Protein AF-A0A7C7LL64-F1 (afdb_monomer_lite)

Sequence (67 aa):
MKADGTDKGLKGPQMNIAVISCSLHPLSRSYVMARHIIKEIESLGSTVQLHDLRHYNIELRDVNSGR

Foldseek 3Di:
DDDPPPPPPDLPDAEEEEQEADDLDPPDPVVVVSVVVCVVSVVSVHHYDYHYCNPPPDDDDDPPPDD

Structure (mmCIF, N/CA/C/O backbone):
data_AF-A0A7C7LL64-F1
#
_entry.id   AF-A0A7C7LL64-F1
#
loop_
_atom_site.group_PDB
_atom_site.id
_atom_site.type_symbol
_atom_site.label_atom_id
_atom_site.label_alt_id
_atom_site.label_comp_id
_atom_site.label_asym_id
_atom_site.label_entity_id
_atom_site.label_seq_id
_atom_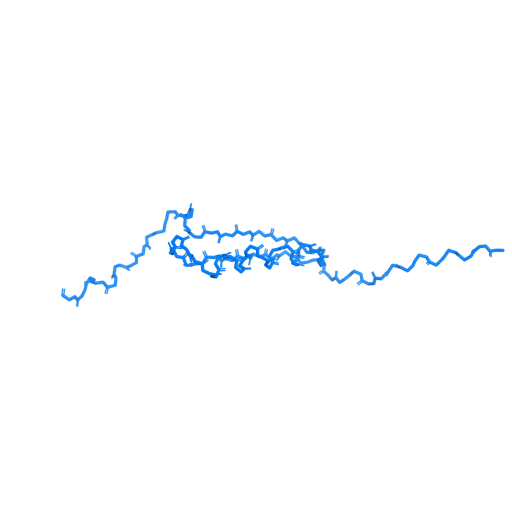site.pdbx_PDB_ins_code
_atom_site.Cartn_x
_atom_site.Cartn_y
_atom_site.Cartn_z
_atom_site.occupancy
_atom_site.B_iso_or_equiv
_atom_site.auth_seq_id
_atom_site.auth_comp_id
_atom_site.auth_asym_id
_atom_site.auth_atom_id
_atom_site.pdbx_PDB_model_num
ATOM 1 N N . MET A 1 1 ? -24.605 12.197 43.065 1.00 41.34 1 MET A N 1
ATOM 2 C CA . MET A 1 1 ? -24.890 11.970 41.631 1.00 41.34 1 MET A CA 1
ATOM 3 C C . MET A 1 1 ? -23.547 11.804 40.937 1.00 41.34 1 MET A C 1
ATOM 5 O O . MET A 1 1 ? -22.707 12.678 41.100 1.00 41.34 1 MET A O 1
ATOM 9 N N . LYS A 1 2 ? -23.273 10.646 40.321 1.00 36.59 2 LYS A N 1
ATOM 10 C CA . LYS A 1 2 ? -22.002 10.407 39.620 1.00 36.59 2 LYS A CA 1
ATOM 11 C C . LYS A 1 2 ? -22.038 11.123 38.271 1.00 36.59 2 LYS A C 1
ATOM 13 O O . LYS A 1 2 ? -23.050 11.043 37.584 1.00 36.59 2 LYS A O 1
ATOM 18 N N . ALA A 1 3 ? -20.955 11.808 37.922 1.00 45.25 3 ALA A N 1
ATOM 19 C CA . ALA A 1 3 ? -20.748 12.300 36.570 1.00 45.25 3 ALA A CA 1
ATOM 20 C C . ALA A 1 3 ? -20.510 11.093 35.648 1.00 45.25 3 ALA A C 1
ATOM 22 O O . ALA A 1 3 ? -19.453 10.468 35.710 1.00 45.25 3 ALA A O 1
ATOM 23 N N . ASP A 1 4 ? -21.506 10.739 34.839 1.00 50.44 4 ASP A N 1
ATOM 24 C CA . ASP A 1 4 ? -21.289 10.003 33.594 1.00 50.44 4 ASP A CA 1
ATOM 25 C C . ASP A 1 4 ? -21.075 11.052 32.505 1.00 50.44 4 ASP A C 1
ATOM 27 O O . ASP A 1 4 ? -22.014 11.590 31.924 1.00 50.44 4 ASP A O 1
ATOM 31 N N . GLY A 1 5 ? -19.812 11.421 32.337 1.00 49.47 5 GLY A N 1
ATOM 32 C CA . GLY A 1 5 ? -19.334 12.192 31.205 1.00 49.47 5 GLY A CA 1
ATOM 33 C C . GLY A 1 5 ? -18.459 11.281 30.368 1.00 49.47 5 GLY A C 1
ATOM 34 O O . GLY A 1 5 ? -17.242 11.439 30.355 1.00 49.47 5 GLY A O 1
ATOM 35 N N . THR A 1 6 ? -19.058 10.280 29.726 1.00 51.72 6 THR A N 1
ATOM 36 C CA . THR A 1 6 ? -18.406 9.607 28.606 1.00 51.72 6 THR A CA 1
ATOM 37 C C . THR A 1 6 ? -18.195 10.641 27.500 1.00 51.72 6 THR A C 1
ATOM 39 O O . THR A 1 6 ? -19.086 10.921 26.702 1.00 51.72 6 THR A O 1
ATOM 42 N N . ASP 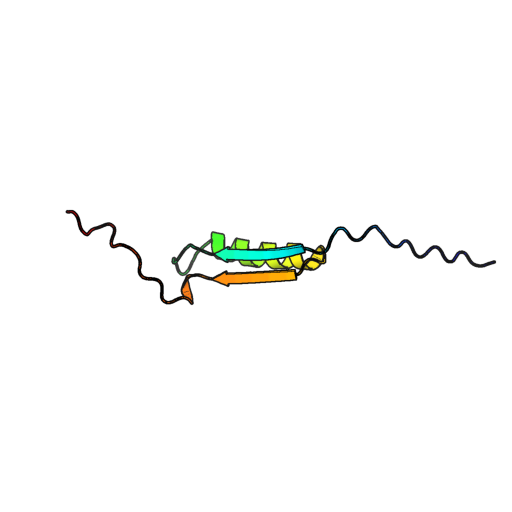A 1 7 ? -17.002 11.237 27.491 1.00 50.78 7 ASP A N 1
ATOM 43 C CA . ASP A 1 7 ? -16.458 12.015 26.384 1.00 50.78 7 ASP A CA 1
ATOM 44 C C . ASP A 1 7 ? -16.424 11.118 25.142 1.00 50.78 7 ASP A C 1
ATOM 46 O O . ASP A 1 7 ? -15.480 10.367 24.890 1.00 50.78 7 ASP A O 1
ATOM 50 N N . LYS A 1 8 ? -17.518 11.120 24.379 1.00 56.50 8 LYS A N 1
ATOM 51 C CA . LYS A 1 8 ? -17.527 10.585 23.024 1.00 56.50 8 LYS A CA 1
ATOM 52 C C . LYS A 1 8 ? -16.858 11.631 22.149 1.00 56.50 8 LYS A C 1
ATOM 54 O O . LYS A 1 8 ? -17.538 12.340 21.410 1.00 56.50 8 LYS A O 1
ATOM 59 N N . GLY A 1 9 ? -15.530 11.717 22.266 1.00 55.66 9 GLY A N 1
ATOM 60 C CA . GLY A 1 9 ? -14.694 12.478 21.352 1.00 55.66 9 GLY A CA 1
ATOM 61 C C . GLY A 1 9 ? -15.171 12.202 19.931 1.00 55.66 9 GLY A C 1
ATOM 62 O O . GLY A 1 9 ? -15.330 11.040 19.548 1.00 55.66 9 GLY A O 1
ATOM 63 N N . LEU A 1 10 ? -15.518 13.273 19.216 1.00 53.53 10 LEU A N 1
ATOM 64 C CA . LEU A 1 10 ? -16.098 13.253 17.876 1.00 53.53 10 LEU A CA 1
ATOM 65 C C . LEU A 1 10 ? -15.293 12.301 16.981 1.00 53.53 10 LEU A C 1
ATOM 67 O O . LEU A 1 10 ? -14.245 12.670 16.455 1.00 53.53 10 LEU A O 1
ATOM 71 N N . LYS A 1 11 ? -15.769 11.061 16.809 1.00 65.62 11 LYS A N 1
ATOM 72 C CA . LYS A 1 11 ? -15.241 10.177 15.772 1.00 65.62 11 LYS A CA 1
ATOM 73 C C . LYS A 1 11 ? -15.589 10.845 14.451 1.00 65.62 11 LYS A C 1
ATOM 75 O O . LYS A 1 11 ? -16.768 10.976 14.121 1.00 65.62 11 LYS A O 1
ATOM 80 N N . GLY A 1 12 ? -14.563 11.322 13.748 1.00 68.44 12 GLY A N 1
ATOM 81 C CA . GLY A 1 12 ? -14.709 11.848 12.398 1.00 68.44 12 GLY A CA 1
ATOM 82 C C . GLY A 1 12 ? -15.390 10.827 11.475 1.00 68.44 12 GLY A C 1
ATOM 83 O O . GLY A 1 12 ? -15.506 9.649 11.827 1.00 68.44 12 GLY A O 1
ATOM 84 N N . PRO A 1 13 ? -15.872 11.260 10.300 1.00 70.69 13 PRO A N 1
ATOM 85 C CA . PRO A 1 13 ? -16.548 10.370 9.367 1.00 70.69 13 PRO A CA 1
ATOM 86 C C . PRO A 1 13 ? -15.646 9.183 9.007 1.00 70.69 13 PRO A C 1
ATOM 88 O O . PRO A 1 13 ? -14.511 9.359 8.570 1.00 70.69 13 PRO A O 1
ATOM 91 N N . GLN A 1 14 ? -16.165 7.970 9.201 1.00 82.69 14 GLN A N 1
ATOM 92 C CA . GLN A 1 14 ? -15.493 6.735 8.811 1.00 82.69 14 GLN A CA 1
ATOM 93 C C . GLN A 1 14 ? -15.458 6.653 7.281 1.00 82.69 14 GLN A C 1
ATOM 95 O O . GLN A 1 14 ? -16.504 6.569 6.636 1.00 82.69 14 GLN A O 1
ATOM 100 N N . MET A 1 15 ? -14.259 6.718 6.700 1.00 93.81 15 MET A N 1
ATOM 101 C CA . MET A 1 15 ? -14.060 6.671 5.251 1.00 93.81 15 MET A CA 1
ATOM 102 C C . MET A 1 15 ? -13.601 5.285 4.797 1.00 93.81 15 MET A C 1
ATOM 104 O O . MET A 1 15 ? -12.962 4.552 5.550 1.00 93.81 15 MET A O 1
ATOM 108 N N . ASN A 1 16 ? -13.903 4.954 3.540 1.00 96.75 16 ASN A N 1
ATOM 109 C CA . ASN A 1 16 ? -13.332 3.804 2.841 1.00 96.75 16 ASN A CA 1
ATOM 110 C C . ASN A 1 16 ? -12.219 4.305 1.919 1.00 96.75 16 ASN A C 1
ATOM 112 O O . ASN A 1 16 ? -12.487 5.080 1.001 1.00 96.75 16 ASN A O 1
ATOM 116 N N . ILE A 1 17 ? -10.978 3.893 2.171 1.00 97.31 17 ILE A N 1
ATOM 117 C CA . ILE A 1 17 ? -9.793 4.402 1.473 1.00 97.31 17 ILE A CA 1
ATOM 118 C C . ILE A 1 17 ? -9.070 3.260 0.755 1.00 97.31 17 ILE A C 1
ATOM 120 O O . ILE A 1 17 ? -8.760 2.227 1.341 1.00 97.31 17 ILE A O 1
ATOM 124 N N . ALA A 1 18 ? -8.737 3.462 -0.517 1.00 97.88 18 ALA A N 1
ATOM 125 C CA . ALA A 1 18 ? -7.832 2.584 -1.250 1.00 97.88 18 ALA A CA 1
ATOM 126 C C . ALA A 1 18 ? -6.440 3.224 -1.315 1.00 97.88 18 ALA A C 1
ATOM 128 O O . ALA A 1 18 ? -6.291 4.355 -1.777 1.00 97.88 18 ALA A O 1
ATOM 129 N N . VAL A 1 19 ? -5.411 2.495 -0.884 1.00 97.88 19 VAL A N 1
ATOM 130 C CA . VAL A 1 19 ? -4.006 2.886 -1.053 1.00 97.88 19 VAL A CA 1
ATOM 131 C C . VAL A 1 19 ? -3.417 2.034 -2.168 1.00 97.88 19 VAL A C 1
ATOM 133 O O . VAL A 1 19 ? -3.436 0.809 -2.086 1.00 97.88 19 VAL A O 1
ATOM 136 N N . ILE A 1 20 ? -2.882 2.664 -3.213 1.00 97.69 20 ILE A N 1
ATOM 137 C CA . ILE A 1 20 ? -2.321 1.961 -4.374 1.00 97.69 20 ILE A CA 1
ATOM 138 C C . ILE A 1 20 ? -0.803 2.147 -4.386 1.00 97.69 20 ILE A C 1
ATOM 140 O O . ILE A 1 20 ? -0.305 3.267 -4.500 1.00 97.69 20 ILE A O 1
ATOM 144 N N . SER A 1 21 ? -0.052 1.048 -4.290 1.00 96.69 21 SER A N 1
ATOM 145 C CA . SER A 1 21 ? 1.399 1.052 -4.481 1.00 96.69 21 SER A CA 1
ATOM 146 C C . SER A 1 21 ? 1.733 0.682 -5.921 1.00 96.69 21 SER A C 1
ATOM 148 O O . SER A 1 21 ? 1.516 -0.449 -6.342 1.00 96.69 21 SER A O 1
ATOM 150 N N . CYS A 1 22 ? 2.259 1.646 -6.675 1.00 95.44 22 CYS A N 1
ATOM 151 C CA . CYS A 1 22 ? 2.479 1.521 -8.117 1.00 95.44 22 CYS A CA 1
ATOM 152 C C . CYS A 1 22 ? 3.945 1.335 -8.538 1.00 95.44 22 CYS A C 1
ATOM 154 O O . CYS A 1 22 ? 4.226 1.132 -9.716 1.00 95.44 22 CYS A O 1
ATOM 156 N N . SER A 1 23 ? 4.897 1.396 -7.604 1.00 94.69 23 SER A N 1
ATOM 157 C CA . SER A 1 23 ? 6.290 1.074 -7.923 1.00 94.69 23 SER A CA 1
ATOM 158 C C . SER A 1 23 ? 6.468 -0.439 -7.977 1.00 94.69 23 SER A C 1
ATOM 160 O O . SER A 1 23 ? 6.225 -1.126 -6.988 1.00 94.69 23 SER A O 1
ATOM 162 N N . LEU A 1 24 ? 6.961 -0.943 -9.107 1.00 92.88 24 LEU A N 1
ATOM 163 C CA . LEU A 1 24 ? 7.239 -2.370 -9.283 1.00 92.88 24 LEU A CA 1
ATOM 164 C C . LEU A 1 24 ? 8.627 -2.787 -8.779 1.00 92.88 24 LEU A C 1
ATOM 166 O O . LEU A 1 24 ? 8.984 -3.961 -8.829 1.00 92.88 24 LEU A O 1
ATOM 170 N N . HIS A 1 25 ? 9.419 -1.844 -8.262 1.00 93.62 25 HIS A N 1
ATOM 171 C CA . HIS A 1 25 ? 10.745 -2.149 -7.740 1.00 93.62 25 HIS A CA 1
ATOM 172 C C . HIS A 1 25 ? 10.639 -2.989 -6.447 1.00 93.62 25 HIS A C 1
ATOM 174 O O . HIS A 1 25 ? 9.900 -2.600 -5.533 1.00 93.62 25 HIS A O 1
ATOM 180 N N . PRO A 1 26 ? 11.398 -4.095 -6.294 1.00 90.75 26 PRO A N 1
ATOM 181 C 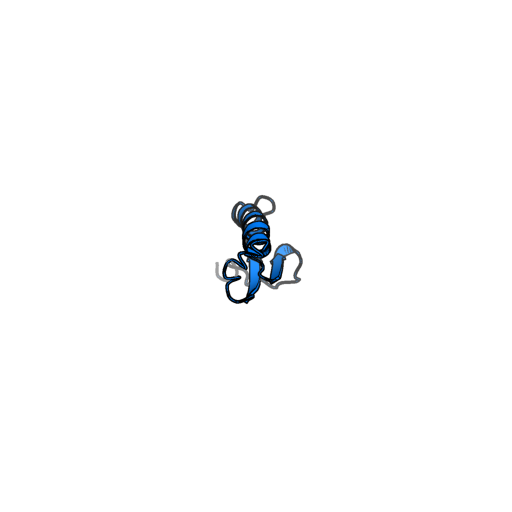CA . PRO A 1 26 ? 11.332 -4.946 -5.099 1.00 90.75 26 PRO A CA 1
ATOM 182 C C . PRO A 1 26 ? 11.579 -4.183 -3.788 1.00 90.75 26 PRO A C 1
ATOM 184 O O . PRO A 1 26 ? 10.889 -4.402 -2.796 1.00 90.75 26 PRO A O 1
ATOM 187 N N . LEU A 1 27 ? 12.507 -3.218 -3.815 1.00 94.69 27 LEU A N 1
ATOM 188 C CA . LEU A 1 27 ? 12.890 -2.371 -2.675 1.00 94.69 27 LEU A CA 1
ATOM 189 C C . LEU A 1 27 ? 12.209 -0.990 -2.686 1.00 94.69 27 LEU A C 1
ATOM 191 O O . LEU A 1 27 ? 12.824 0.026 -2.364 1.00 94.69 27 LEU A O 1
ATOM 195 N N . SER A 1 28 ? 10.958 -0.917 -3.137 1.00 96.88 28 SER A N 1
ATOM 196 C CA . SER A 1 28 ? 10.232 0.350 -3.228 1.00 96.88 28 SER A CA 1
ATOM 197 C C . SER A 1 28 ? 10.066 1.032 -1.859 1.00 96.88 28 SER A C 1
ATOM 199 O O . SER A 1 28 ? 9.372 0.533 -0.970 1.00 96.88 28 SER A O 1
ATOM 201 N N . ARG A 1 29 ? 10.638 2.235 -1.708 1.00 97.31 29 ARG A N 1
ATOM 202 C CA . ARG A 1 29 ? 10.408 3.091 -0.529 1.00 97.31 29 ARG A CA 1
ATOM 203 C C . ARG A 1 29 ? 8.960 3.583 -0.444 1.00 97.31 29 ARG A C 1
ATOM 205 O O . ARG A 1 29 ? 8.429 3.701 0.656 1.00 97.31 29 ARG A O 1
ATOM 212 N N . SER A 1 30 ? 8.302 3.824 -1.582 1.00 97.31 30 SER A N 1
ATOM 213 C CA . SER A 1 30 ? 6.891 4.232 -1.592 1.00 97.31 30 SER A CA 1
ATOM 214 C C . SER A 1 30 ? 5.965 3.101 -1.147 1.00 97.31 30 SER A C 1
ATOM 216 O O . SER A 1 30 ? 4.958 3.372 -0.504 1.00 97.31 30 SER A O 1
ATOM 218 N N . TYR A 1 31 ? 6.324 1.835 -1.385 1.00 97.69 31 TYR 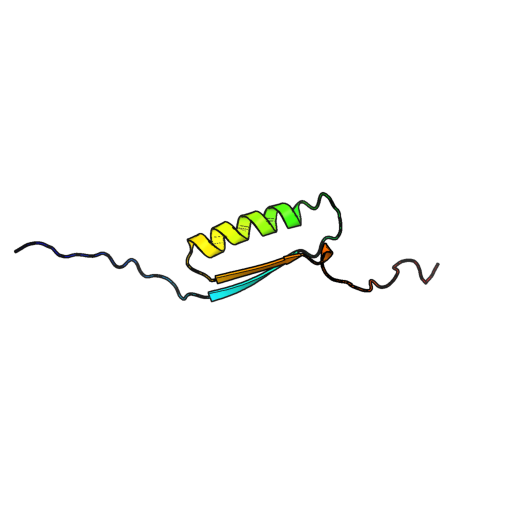A N 1
ATOM 219 C CA . TYR A 1 31 ? 5.614 0.689 -0.811 1.00 97.69 31 TYR A CA 1
ATOM 220 C C . TYR A 1 31 ? 5.760 0.629 0.716 1.00 97.69 31 TYR A C 1
ATOM 222 O O . TYR A 1 31 ? 4.777 0.415 1.423 1.00 97.69 31 TYR A O 1
ATOM 230 N N . VAL A 1 32 ? 6.967 0.865 1.244 1.00 96.88 32 VAL A N 1
ATOM 231 C CA . VAL A 1 32 ? 7.186 0.932 2.701 1.00 96.88 32 VAL A CA 1
ATOM 232 C C . VAL A 1 32 ? 6.312 2.022 3.329 1.00 96.88 32 VAL A C 1
ATOM 234 O O . V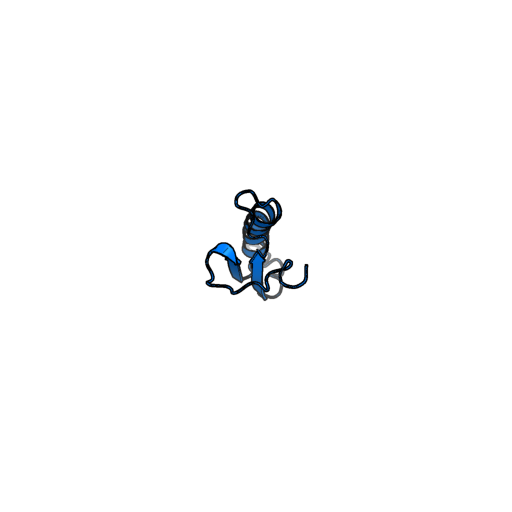AL A 1 32 ? 5.644 1.762 4.328 1.00 96.88 32 VAL A O 1
ATOM 237 N N . MET A 1 33 ? 6.248 3.201 2.705 1.00 97.75 33 MET A N 1
ATOM 238 C CA . MET A 1 33 ? 5.383 4.299 3.145 1.00 97.75 33 MET A CA 1
ATOM 239 C C . MET A 1 33 ? 3.891 3.953 3.027 1.00 97.75 33 MET A C 1
ATOM 241 O O . MET A 1 33 ? 3.137 4.202 3.964 1.00 97.75 33 MET A O 1
ATOM 245 N N . ALA A 1 34 ? 3.468 3.305 1.936 1.00 97.88 34 ALA A N 1
ATOM 246 C CA . ALA A 1 34 ? 2.094 2.832 1.759 1.00 97.88 34 ALA A CA 1
ATOM 247 C C . ALA A 1 34 ? 1.667 1.868 2.880 1.00 97.88 34 ALA A C 1
ATOM 249 O O . ALA A 1 34 ? 0.540 1.930 3.357 1.00 97.88 34 ALA A O 1
ATOM 250 N N . ARG A 1 35 ? 2.573 1.010 3.367 1.00 96.88 35 ARG A N 1
ATOM 251 C CA . ARG A 1 35 ? 2.287 0.158 4.532 1.00 96.88 35 ARG A CA 1
ATOM 252 C C . ARG A 1 35 ? 2.203 0.918 5.848 1.00 96.88 35 ARG A C 1
ATOM 254 O O . ARG A 1 35 ? 1.498 0.476 6.750 1.00 96.88 35 ARG A O 1
ATOM 261 N N . HIS A 1 36 ? 2.952 2.007 5.983 1.00 97.69 36 HIS A N 1
ATOM 262 C CA . HIS A 1 36 ? 2.900 2.843 7.176 1.00 97.69 36 HIS A CA 1
ATOM 263 C C . HIS A 1 36 ? 1.563 3.583 7.262 1.00 97.69 36 HIS A C 1
ATOM 265 O O . HIS A 1 36 ? 0.872 3.465 8.269 1.00 97.69 36 HIS A O 1
ATOM 271 N N . ILE A 1 37 ? 1.152 4.240 6.173 1.00 97.12 37 ILE A N 1
ATOM 272 C CA . ILE A 1 37 ? -0.053 5.079 6.160 1.00 97.12 37 ILE A CA 1
ATOM 273 C C . ILE A 1 37 ? -1.348 4.285 6.361 1.00 97.12 37 ILE A C 1
ATOM 275 O O . ILE A 1 37 ? -2.295 4.803 6.934 1.00 97.12 37 ILE A O 1
ATOM 279 N N . ILE A 1 38 ? -1.389 3.006 5.970 1.00 97.75 38 ILE A N 1
ATOM 280 C CA . ILE A 1 38 ? -2.518 2.109 6.284 1.00 97.75 38 ILE A CA 1
ATOM 281 C C . ILE A 1 38 ? -2.789 2.078 7.784 1.00 97.75 38 ILE A C 1
ATOM 283 O O . ILE A 1 38 ? -3.923 2.274 8.202 1.00 97.75 38 ILE A O 1
ATOM 287 N N . LYS A 1 39 ? -1.739 1.897 8.594 1.00 96.12 39 LYS A N 1
ATOM 288 C CA . LYS A 1 39 ? -1.871 1.813 10.052 1.00 96.12 39 LYS A CA 1
ATOM 289 C C . LYS A 1 39 ? -2.376 3.124 10.648 1.00 96.12 39 LYS A C 1
ATOM 291 O O . LYS A 1 39 ? -3.111 3.111 11.630 1.00 96.12 39 LYS A O 1
ATOM 296 N N . GLU A 1 40 ? -1.974 4.250 10.064 1.00 96.06 40 GLU A N 1
ATOM 297 C CA . GLU A 1 40 ? -2.449 5.575 10.466 1.00 96.06 40 GLU A CA 1
ATOM 298 C C . GLU A 1 40 ? -3.920 5.779 10.087 1.00 96.06 40 GLU A C 1
ATOM 300 O O . GLU A 1 40 ? -4.711 6.242 10.899 1.00 96.06 40 GLU A O 1
ATOM 305 N N . ILE A 1 41 ? -4.324 5.376 8.882 1.00 95.56 41 ILE A N 1
ATOM 306 C CA . ILE A 1 41 ? -5.718 5.470 8.434 1.00 95.56 41 ILE A CA 1
ATOM 307 C C . ILE A 1 41 ? -6.637 4.597 9.308 1.00 95.56 41 ILE A C 1
ATOM 309 O O . ILE A 1 41 ? -7.713 5.046 9.714 1.00 95.56 41 ILE A O 1
ATOM 313 N N . GLU A 1 42 ? -6.205 3.379 9.641 1.00 94.81 42 GLU A N 1
ATOM 314 C CA . GLU A 1 42 ? -6.933 2.473 10.539 1.00 94.81 42 GLU A CA 1
ATOM 315 C C . GLU A 1 42 ? -7.040 3.038 11.959 1.00 94.81 42 GLU A C 1
ATOM 317 O O . GLU A 1 42 ? -8.108 2.963 12.569 1.00 94.81 42 GLU A O 1
ATOM 322 N N . SER A 1 43 ? -5.970 3.644 12.489 1.00 94.12 43 SER A N 1
ATOM 323 C CA . SER A 1 43 ? -5.978 4.227 13.840 1.00 94.12 43 SER A CA 1
ATOM 324 C C . SER A 1 43 ? -6.911 5.435 13.960 1.00 94.12 43 SER A C 1
ATOM 326 O O . SER A 1 43 ? -7.483 5.671 15.024 1.00 94.12 43 SER A O 1
ATOM 328 N N . LEU A 1 44 ? -7.143 6.143 12.851 1.00 93.25 44 LEU A N 1
ATOM 329 C CA . LEU A 1 44 ? -8.144 7.205 12.730 1.00 93.25 44 LEU A CA 1
ATOM 330 C C . LEU A 1 44 ? -9.580 6.669 12.564 1.00 93.25 44 LEU A C 1
ATOM 332 O O . LEU A 1 44 ? -10.527 7.449 12.478 1.00 93.25 44 LEU A O 1
ATOM 336 N N . GLY A 1 45 ? -9.767 5.347 12.542 1.00 93.62 45 GLY A N 1
ATOM 337 C CA . GLY A 1 45 ? -11.071 4.688 12.495 1.00 93.62 45 GLY A CA 1
ATOM 338 C C . GLY A 1 45 ? -11.640 4.494 11.091 1.00 93.62 45 GLY A C 1
ATOM 339 O O . GLY A 1 45 ? -12.807 4.123 10.968 1.00 93.62 45 GLY A O 1
ATOM 340 N N . SER A 1 46 ? -10.850 4.728 10.041 1.00 95.69 46 SER A N 1
ATOM 341 C CA . SER A 1 46 ? -11.259 4.487 8.655 1.00 95.69 46 SER A CA 1
ATOM 342 C C . SER A 1 46 ? -10.920 3.066 8.205 1.00 95.69 46 SER A C 1
ATOM 344 O O . SER A 1 46 ? -9.993 2.435 8.708 1.00 95.69 46 SER A O 1
ATOM 346 N N . THR A 1 47 ? -11.679 2.556 7.241 1.00 96.38 47 THR A N 1
ATOM 347 C CA . THR A 1 47 ? -11.393 1.278 6.587 1.00 96.38 47 THR A CA 1
ATOM 348 C C . THR A 1 47 ? -10.454 1.527 5.417 1.00 96.38 47 THR A C 1
ATOM 350 O O . THR A 1 47 ? -10.662 2.453 4.631 1.00 96.38 47 THR A O 1
ATOM 353 N N . VAL A 1 48 ? -9.424 0.697 5.277 1.00 97.50 48 VAL A N 1
ATOM 354 C CA . VAL A 1 48 ? -8.425 0.856 4.220 1.00 97.50 48 VAL A CA 1
ATOM 355 C C . VAL A 1 48 ? -8.033 -0.480 3.608 1.00 97.50 48 VAL A C 1
ATOM 357 O O . VAL A 1 48 ? -7.978 -1.503 4.287 1.00 97.50 48 VAL A O 1
ATOM 360 N N . GLN A 1 49 ? -7.741 -0.463 2.311 1.00 97.88 49 GLN A N 1
ATOM 361 C CA . GLN A 1 49 ? -7.195 -1.605 1.588 1.00 97.88 49 GLN A CA 1
ATOM 362 C C . GLN A 1 49 ? -5.957 -1.198 0.784 1.00 97.88 49 GLN A C 1
ATOM 364 O O . GLN A 1 49 ? -5.946 -0.165 0.111 1.00 97.88 49 GLN A O 1
ATOM 369 N N . LEU A 1 50 ? -4.911 -2.028 0.845 1.00 97.75 50 LEU A N 1
ATOM 370 C CA . LEU A 1 50 ? -3.710 -1.877 0.026 1.00 97.75 50 LEU A CA 1
ATOM 371 C C . LEU A 1 50 ? -3.811 -2.687 -1.257 1.00 97.75 50 LEU A C 1
ATOM 373 O O . LEU A 1 50 ? -3.951 -3.908 -1.221 1.00 97.75 50 LEU A O 1
ATOM 377 N N . HIS A 1 51 ? -3.602 -2.006 -2.373 1.00 97.44 51 HIS A N 1
ATOM 378 C CA . HIS A 1 51 ? -3.428 -2.601 -3.686 1.00 97.44 51 HIS A CA 1
ATOM 379 C C . HIS A 1 51 ? -1.968 -2.444 -4.112 1.00 97.44 51 HIS A C 1
ATOM 381 O O . HIS A 1 51 ? -1.533 -1.371 -4.527 1.00 97.44 51 HIS A O 1
ATOM 387 N N . ASP A 1 52 ? -1.187 -3.512 -3.968 1.00 95.88 52 ASP A N 1
ATOM 388 C CA . ASP A 1 52 ? 0.195 -3.567 -4.448 1.00 95.88 52 ASP A CA 1
ATOM 389 C C . ASP A 1 52 ? 0.216 -4.086 -5.882 1.00 95.88 52 ASP A C 1
ATOM 391 O O . ASP A 1 52 ? -0.042 -5.268 -6.111 1.00 95.88 52 ASP A O 1
ATOM 395 N N . LEU A 1 53 ? 0.528 -3.205 -6.837 1.00 95.06 53 LEU A N 1
ATOM 396 C CA . LEU A 1 53 ? 0.485 -3.515 -8.266 1.00 95.06 53 LEU A CA 1
ATOM 397 C C . LEU A 1 53 ? 1.443 -4.645 -8.677 1.00 95.06 53 LEU A C 1
ATOM 399 O O . LEU A 1 53 ? 1.232 -5.252 -9.721 1.00 95.06 53 LEU A O 1
ATOM 403 N N . ARG A 1 54 ? 2.432 -5.007 -7.849 1.00 92.44 54 ARG A N 1
ATOM 404 C CA . ARG A 1 54 ? 3.304 -6.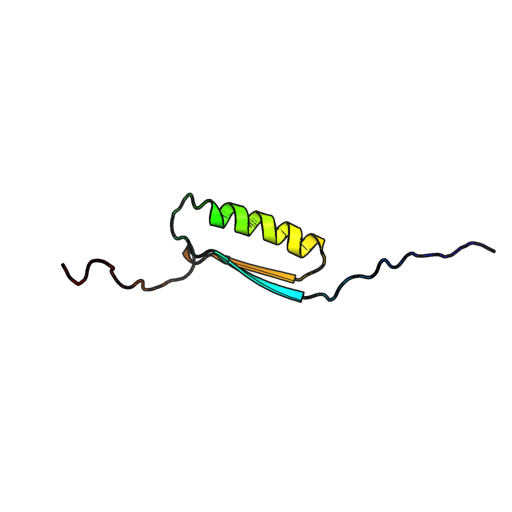174 -8.090 1.00 92.44 54 ARG A CA 1
ATOM 405 C C . ARG A 1 54 ? 2.561 -7.509 -8.048 1.00 92.44 54 ARG A C 1
ATOM 407 O O . ARG A 1 54 ? 3.058 -8.489 -8.588 1.00 92.44 54 ARG A O 1
ATOM 414 N N . HIS A 1 55 ? 1.397 -7.561 -7.402 1.00 94.75 55 HIS A N 1
ATOM 415 C CA . HIS A 1 55 ? 0.562 -8.765 -7.326 1.00 94.75 55 HIS A CA 1
ATOM 416 C C . HIS A 1 55 ? -0.491 -8.842 -8.434 1.00 94.75 55 HIS A C 1
ATOM 418 O O . HIS A 1 55 ? -1.261 -9.798 -8.488 1.00 94.75 55 HIS A O 1
ATOM 424 N N . TYR A 1 56 ? -0.550 -7.835 -9.300 1.00 91.94 56 TYR A N 1
ATOM 425 C CA . TYR A 1 56 ? -1.482 -7.792 -10.412 1.00 91.94 56 TYR A CA 1
ATOM 426 C C . TYR A 1 56 ? -0.741 -8.180 -11.685 1.00 91.94 56 TYR A C 1
ATOM 428 O O . TYR A 1 56 ? 0.390 -7.753 -11.915 1.00 91.94 56 TYR A O 1
ATOM 436 N N . ASN A 1 57 ? -1.396 -8.968 -12.533 1.00 90.00 57 ASN A N 1
ATOM 437 C CA . ASN A 1 57 ? -0.897 -9.217 -13.876 1.00 90.00 57 ASN A CA 1
ATOM 438 C C . ASN A 1 57 ? -1.162 -7.969 -14.733 1.00 90.00 57 ASN A C 1
ATOM 440 O O . ASN A 1 57 ? -2.259 -7.809 -15.268 1.00 90.00 57 ASN A O 1
ATOM 444 N N . ILE A 1 58 ? -0.201 -7.043 -14.767 1.00 85.44 58 ILE A N 1
ATOM 445 C CA . ILE A 1 58 ? -0.321 -5.762 -15.469 1.00 85.44 58 ILE A CA 1
ATOM 446 C C . ILE A 1 58 ? 0.593 -5.779 -16.685 1.00 85.44 58 ILE A C 1
ATOM 448 O O . ILE A 1 58 ? 1.813 -5.879 -16.560 1.00 85.44 58 ILE A O 1
ATOM 452 N N . GLU A 1 59 ? -0.002 -5.597 -17.858 1.00 85.69 59 GLU A N 1
ATOM 453 C CA . GLU A 1 59 ? 0.745 -5.310 -19.073 1.00 85.69 59 GLU A CA 1
ATOM 454 C C . GLU A 1 59 ? 1.237 -3.862 -19.030 1.00 85.69 59 GLU A C 1
ATOM 456 O O . GLU A 1 59 ? 0.453 -2.908 -19.055 1.00 85.69 59 GLU A O 1
ATOM 461 N N . LEU A 1 60 ? 2.554 -3.686 -18.942 1.00 81.62 60 LEU A N 1
ATOM 462 C CA . LEU A 1 60 ? 3.168 -2.380 -19.124 1.00 81.62 60 LEU A CA 1
ATOM 463 C C . LEU A 1 60 ? 3.499 -2.178 -20.596 1.00 81.62 60 LEU A C 1
ATOM 465 O O . LEU A 1 60 ? 4.008 -3.079 -21.260 1.00 81.62 60 LEU A O 1
ATOM 469 N N . ARG A 1 61 ? 3.253 -0.965 -21.095 1.00 80.06 61 ARG A N 1
ATOM 470 C CA . ARG A 1 61 ? 3.783 -0.572 -22.400 1.00 80.06 61 ARG A CA 1
ATOM 471 C C . ARG A 1 61 ? 5.303 -0.588 -22.317 1.00 80.06 61 ARG A C 1
ATOM 473 O O . ARG A 1 61 ? 5.870 0.044 -21.424 1.00 80.06 61 ARG A O 1
ATOM 480 N N . ASP A 1 62 ? 5.936 -1.299 -23.240 1.00 72.38 62 ASP A N 1
ATOM 481 C CA . ASP A 1 62 ? 7.385 -1.275 -23.359 1.00 72.38 62 ASP A CA 1
ATOM 482 C C . ASP A 1 62 ? 7.819 0.148 -23.727 1.00 72.38 62 ASP A C 1
ATOM 484 O O . ASP A 1 62 ? 7.400 0.710 -24.738 1.00 72.38 62 ASP A O 1
ATOM 488 N N . VAL A 1 63 ? 8.633 0.761 -22.871 1.00 63.25 63 VAL A N 1
ATOM 489 C CA . VAL A 1 63 ? 9.126 2.128 -23.088 1.00 63.25 63 VAL A CA 1
ATOM 490 C C . VAL A 1 63 ? 10.193 2.151 -24.194 1.00 63.25 63 VAL A C 1
ATOM 492 O O . VAL A 1 63 ? 10.571 3.224 -24.661 1.00 63.25 63 VAL A O 1
ATOM 495 N N . ASN A 1 64 ? 10.654 0.975 -24.640 1.00 58.59 64 ASN A N 1
ATOM 496 C CA . ASN A 1 64 ? 11.672 0.808 -25.672 1.00 58.59 64 ASN A CA 1
ATOM 497 C C . ASN A 1 64 ? 11.122 0.383 -27.039 1.00 58.59 64 ASN A C 1
ATOM 499 O O . ASN A 1 64 ? 11.913 0.213 -27.961 1.00 58.59 64 ASN A O 1
ATOM 503 N N . SER A 1 65 ? 9.804 0.264 -27.233 1.00 57.28 65 SER A N 1
ATOM 504 C CA . SER A 1 65 ? 9.217 -0.188 -28.510 1.00 57.28 65 SER A CA 1
ATOM 505 C C . SER A 1 65 ? 9.318 0.832 -29.663 1.00 57.28 65 SER A C 1
ATOM 507 O O . SER A 1 65 ? 8.520 0.792 -30.597 1.00 57.28 65 SER A O 1
ATOM 509 N N . GLY A 1 66 ? 10.247 1.787 -29.584 1.00 58.84 66 GLY A N 1
ATOM 510 C CA . GLY A 1 66 ? 10.416 2.884 -30.536 1.00 58.84 66 GLY A CA 1
ATOM 511 C C . GLY A 1 66 ? 11.857 3.376 -30.692 1.00 58.84 66 GLY A C 1
ATOM 512 O O . GLY A 1 66 ? 12.043 4.541 -31.040 1.00 58.84 66 GLY A O 1
ATOM 513 N N . ARG A 1 67 ? 12.868 2.542 -30.416 1.00 48.50 67 ARG A N 1
ATOM 514 C CA . ARG A 1 67 ? 14.268 2.822 -30.776 1.00 48.50 67 ARG A CA 1
ATOM 515 C C . ARG A 1 67 ? 14.858 1.710 -31.621 1.00 48.50 67 ARG A C 1
ATOM 517 O O . ARG A 1 67 ? 14.666 0.538 -31.237 1.00 48.50 67 ARG A O 1
#

Radius of gyration: 20.02 Å; chains: 1; bounding box: 39×22×72 Å

pLDDT: mean 83.4, std 18.62, range [36.59, 97.88]

Secondary structure (DSSP, 8-state):
---------------EEEEEE----TT-HHHHHHHHHHHHHHHTT-EEEEEEGGGS---PPPTTTT-